Protein AF-A0A6P2AVA9-F1 (afdb_monomer)

Nearest PDB structures (foldseek):
  3wwv-assembly1_A-2  TM=9.020E-01  e=3.646E-04  Pyrococcus horikoshii OT3
  2k5h-assembly1_A  TM=6.206E-01  e=4.086E-05  Methanothermobacter thermautotrophicus str. Delta H
  2k14-assembly1_A  TM=8.469E-01  e=2.236E-03  unclassified
  2exd-assembly1_A  TM=8.140E-01  e=8.313E-03  Pyrococcus horikoshii OT3
  2rdh-assembly2_D 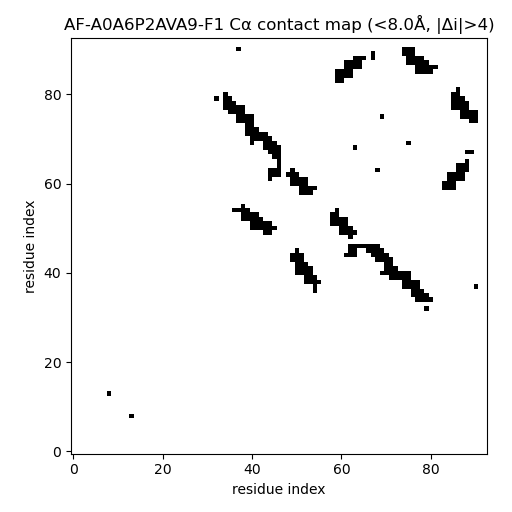 TM=3.884E-01  e=6.620E-01  Staphylococcus aureus

Radius of gyration: 17.44 Å; Cα contacts (8 Å, |Δi|>4): 158; chains: 1; bounding box: 27×37×52 Å

Secondary structure (DSSP, 8-state):
----------HHHHHHHTT-S--S--HHHHHHHTT-EEEEEEE-BBTTB-EEEEETTEEEEEEESSS--B-TT-EEEEEEEETTEEEEEEPP-

Solvent-accessible surface area (backbone atoms only — not comparable to full-atom values): 5636 Å² total; per-residue (Å²): 134,87,86,83,88,83,90,82,72,54,83,75,53,58,72,69,60,76,70,64,90,76,77,81,83,58,75,66,56,53,68,75,50,68,53,52,48,76,24,36,26,69,35,51,24,29,61,92,38,72,17,28,27,41,42,95,92,40,81,38,41,26,38,37,77,81,60,47,75,44,52,58,75,38,68,27,27,29,77,34,71,56,99,77,31,34,34,31,43,80,54,82,129

Foldseek 3Di:
DDDDDDDDQDPVNVVVPVPPPDPDDDVVVCVFCVQWDKWFWQFKEFQVDWGWTQDPNDIATEHEPVRDIDHGGAIWTFPQDDPRYTYTDHDDD

Sequence (93 aa):
MNFDNNSNLNPCQAMFNILKPFASQSHVYRHLYAWQGTAIVQRAIAPTQRGRVKFQGTYWFARCLDGQVFNPGMPVQVVGREELTLLVMAAVA

Mean predicted aligned error: 12.96 Å

pLDDT: mean 75.87, std 20.63, range [28.25, 97.06]

Structure (mmCIF, N/CA/C/O backbone):
data_AF-A0A6P2AVA9-F1
#
_entry.id   AF-A0A6P2AVA9-F1
#
loop_
_atom_site.group_PDB
_atom_site.id
_atom_site.type_symbol
_atom_site.label_atom_id
_atom_site.label_alt_id
_atom_site.label_comp_id
_atom_site.label_asym_id
_atom_site.label_entity_id
_atom_site.label_seq_id
_atom_site.pdbx_PDB_ins_code
_atom_site.Cartn_x
_atom_site.Cartn_y
_atom_site.Cartn_z
_atom_site.occupancy
_atom_site.B_iso_or_equiv
_atom_site.auth_seq_id
_atom_site.auth_comp_id
_atom_site.auth_asym_id
_atom_site.auth_atom_id
_atom_site.pdbx_PDB_model_num
ATOM 1 N N . MET A 1 1 ? 3.805 -24.649 41.868 1.00 34.28 1 MET A N 1
ATOM 2 C CA . MET A 1 1 ? 3.920 -25.999 41.288 1.00 34.28 1 MET A CA 1
ATOM 3 C C . MET A 1 1 ? 3.948 -25.894 39.772 1.00 34.28 1 MET A C 1
ATOM 5 O O . MET A 1 1 ? 3.185 -25.107 39.236 1.00 34.28 1 MET A O 1
ATOM 9 N N . ASN A 1 2 ? 4.844 -26.690 39.184 1.00 28.25 2 ASN A N 1
ATOM 10 C CA . ASN A 1 2 ? 5.029 -27.130 37.796 1.00 28.25 2 ASN A CA 1
ATOM 11 C C . ASN A 1 2 ? 5.104 -26.155 36.607 1.00 28.25 2 ASN A C 1
ATOM 13 O O . ASN A 1 2 ? 4.168 -25.441 36.268 1.00 28.25 2 ASN A O 1
ATOM 17 N N . PHE A 1 3 ? 6.265 -26.269 35.956 1.00 44.38 3 PHE A N 1
ATOM 18 C CA . PHE A 1 3 ? 6.626 -25.913 34.592 1.00 44.38 3 PHE A CA 1
ATOM 19 C C . PHE A 1 3 ? 6.195 -27.022 33.619 1.00 44.38 3 PHE A C 1
ATOM 21 O O . PHE A 1 3 ? 6.469 -28.184 33.901 1.00 44.38 3 PHE A O 1
ATOM 28 N N . ASP A 1 4 ? 5.708 -26.639 32.440 1.00 40.75 4 ASP A N 1
ATOM 29 C CA . ASP A 1 4 ? 5.829 -27.401 31.187 1.00 40.75 4 ASP A CA 1
ATOM 30 C C . ASP A 1 4 ? 6.346 -26.389 30.138 1.00 40.75 4 ASP A C 1
ATOM 32 O O . ASP A 1 4 ? 5.622 -25.489 29.725 1.00 40.75 4 ASP A O 1
ATOM 36 N N . ASN A 1 5 ? 7.658 -26.220 29.933 1.00 46.19 5 ASN A N 1
ATOM 37 C CA . ASN A 1 5 ? 8.534 -26.975 29.027 1.00 46.19 5 ASN A CA 1
ATOM 38 C C . ASN A 1 5 ? 7.883 -27.441 27.711 1.00 46.19 5 ASN A C 1
ATOM 40 O O . ASN A 1 5 ? 7.507 -28.599 27.573 1.00 46.19 5 ASN A O 1
ATOM 44 N N . ASN A 1 6 ? 7.909 -26.582 26.685 1.00 40.44 6 ASN A N 1
ATOM 45 C CA . ASN A 1 6 ? 8.433 -27.034 25.395 1.00 40.44 6 ASN A CA 1
ATOM 46 C C . ASN A 1 6 ? 9.148 -25.899 24.647 1.00 40.44 6 ASN A C 1
ATOM 48 O O . ASN A 1 6 ? 8.605 -24.838 24.343 1.00 40.44 6 ASN A O 1
ATOM 52 N N . SER A 1 7 ? 10.419 -26.169 24.417 1.00 50.75 7 SER A N 1
ATOM 53 C CA . SER A 1 7 ? 11.492 -25.344 23.910 1.00 50.75 7 SER A CA 1
ATOM 54 C C . SER A 1 7 ? 11.561 -25.474 22.393 1.00 50.75 7 SER A C 1
ATOM 56 O O . SER A 1 7 ? 12.021 -26.484 21.877 1.00 50.75 7 SER A O 1
ATOM 58 N N . ASN A 1 8 ? 11.147 -24.430 21.674 1.00 46.97 8 ASN A N 1
ATOM 59 C CA . ASN A 1 8 ? 11.638 -24.142 20.322 1.00 46.97 8 ASN A CA 1
ATOM 60 C C . ASN A 1 8 ? 11.394 -22.669 19.965 1.00 46.97 8 ASN A C 1
ATOM 62 O O . ASN A 1 8 ? 10.678 -22.320 19.029 1.00 46.97 8 ASN A O 1
ATOM 66 N N . LEU A 1 9 ? 11.972 -21.774 20.766 1.00 49.00 9 LEU A N 1
ATOM 67 C CA . LEU A 1 9 ? 12.057 -20.361 20.419 1.00 49.00 9 LEU A CA 1
ATOM 68 C C . LEU A 1 9 ? 13.431 -20.126 19.794 1.00 49.00 9 LEU A C 1
ATOM 70 O O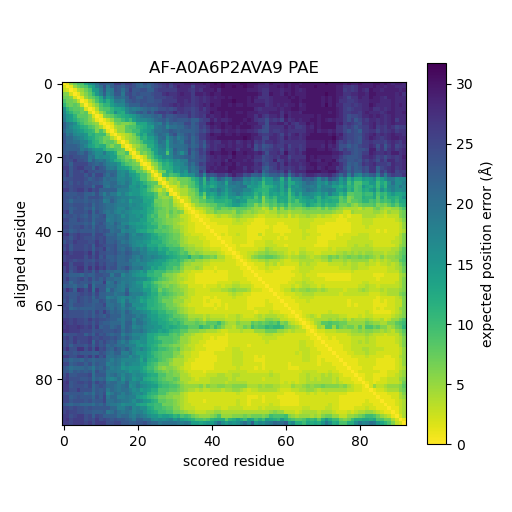 . LEU A 1 9 ? 14.452 -20.188 20.475 1.00 49.00 9 LEU A O 1
ATOM 74 N N . ASN A 1 10 ? 13.432 -19.877 18.484 1.00 55.78 10 ASN A N 1
ATOM 75 C CA . ASN A 1 10 ? 14.598 -19.448 17.712 1.00 55.78 10 ASN A CA 1
ATOM 76 C C . ASN A 1 10 ? 15.310 -18.293 18.448 1.00 55.78 10 ASN A C 1
ATOM 78 O O . ASN A 1 10 ? 14.624 -17.463 19.055 1.00 55.78 10 ASN A O 1
ATOM 82 N N . PRO A 1 11 ? 16.645 -18.157 18.372 1.00 48.91 11 PRO A N 1
ATOM 83 C CA . PRO A 1 11 ? 17.378 -17.121 19.110 1.00 48.91 11 PRO A CA 1
ATOM 84 C C . PRO A 1 11 ? 16.905 -15.687 18.795 1.00 48.91 11 PRO A C 1
ATOM 86 O O . PRO A 1 11 ? 17.042 -14.793 19.626 1.00 48.91 11 PRO A O 1
ATOM 89 N N . CYS A 1 12 ? 16.249 -15.468 17.651 1.00 41.25 12 CYS A N 1
ATOM 90 C CA . CYS A 1 12 ? 15.635 -14.186 17.292 1.00 41.25 12 CYS A CA 1
ATOM 91 C C . CYS A 1 12 ? 14.239 -13.953 17.915 1.00 41.25 12 CYS A C 1
ATOM 93 O O . CYS A 1 12 ? 13.806 -12.809 18.027 1.00 41.25 12 CYS A O 1
ATOM 95 N N . GL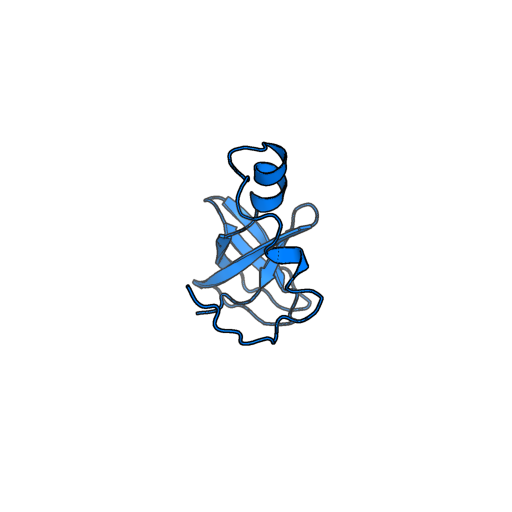N A 1 13 ? 13.539 -15.004 18.358 1.00 43.12 13 GLN A N 1
ATOM 96 C CA . GLN A 1 13 ? 12.216 -14.917 18.995 1.00 43.12 13 GLN A CA 1
ATOM 97 C C . GLN A 1 13 ? 12.320 -14.539 20.484 1.00 43.12 13 GLN A C 1
ATOM 99 O O . GLN A 1 13 ? 11.439 -13.865 21.021 1.00 43.12 13 GLN A O 1
ATOM 104 N N . ALA A 1 14 ? 13.416 -14.919 21.151 1.00 47.00 14 ALA A N 1
ATOM 105 C CA . ALA A 1 14 ? 13.666 -14.589 22.557 1.00 47.00 14 ALA A CA 1
ATOM 106 C C . ALA A 1 14 ? 13.892 -13.080 22.783 1.00 47.00 14 ALA A C 1
ATOM 108 O O . ALA A 1 14 ? 13.461 -12.531 23.798 1.00 47.00 14 ALA A O 1
ATOM 109 N N . MET A 1 15 ? 14.466 -12.381 21.799 1.00 47.97 15 MET A N 1
ATOM 110 C CA . MET A 1 15 ? 14.629 -10.921 21.830 1.00 47.97 15 MET A CA 1
ATOM 111 C C . MET A 1 15 ? 13.287 -10.169 21.754 1.00 47.97 15 MET A C 1
ATOM 113 O O . MET A 1 15 ? 13.182 -9.035 22.215 1.00 47.97 15 MET A O 1
ATOM 117 N N . PHE A 1 16 ? 12.237 -10.800 21.223 1.00 50.41 16 PHE A N 1
ATOM 118 C CA . PHE A 1 16 ? 10.948 -10.151 20.971 1.00 50.41 16 PHE A CA 1
ATOM 119 C C . PHE A 1 16 ? 9.964 -10.207 22.157 1.00 50.41 16 PHE A C 1
ATOM 121 O O . PHE A 1 16 ? 8.983 -9.463 22.171 1.00 50.41 16 PHE A O 1
ATOM 128 N N . ASN A 1 17 ? 10.200 -11.066 23.161 1.00 48.56 17 ASN A N 1
ATOM 129 C CA . ASN A 1 17 ? 9.254 -11.297 24.267 1.00 48.56 17 ASN A CA 1
ATOM 130 C C . ASN A 1 17 ? 9.749 -10.868 25.662 1.00 48.56 17 ASN A C 1
ATOM 132 O O . ASN A 1 17 ? 8.922 -10.748 26.562 1.00 48.56 17 ASN A O 1
ATOM 136 N N . ILE A 1 18 ? 11.038 -10.564 25.856 1.00 49.38 18 ILE A N 1
ATOM 137 C CA . ILE A 1 18 ? 11.554 -10.056 27.148 1.00 49.38 18 ILE A CA 1
ATOM 138 C C . ILE A 1 18 ? 11.151 -8.587 27.391 1.00 49.38 18 ILE A C 1
ATOM 140 O O . ILE A 1 18 ? 11.034 -8.152 28.532 1.00 49.38 18 ILE A O 1
ATOM 144 N N . LEU A 1 19 ? 10.832 -7.826 26.340 1.00 48.41 19 LEU A N 1
ATOM 145 C CA . LEU A 1 19 ? 10.441 -6.412 26.455 1.00 48.41 19 LEU A CA 1
ATOM 146 C C . LEU A 1 19 ? 8.930 -6.181 26.646 1.00 48.41 19 LEU A C 1
ATOM 148 O O . LEU A 1 19 ? 8.475 -5.041 26.575 1.00 48.41 19 LEU A O 1
ATOM 152 N N . LYS A 1 20 ? 8.124 -7.229 26.863 1.00 53.19 20 LYS A N 1
ATOM 153 C CA . LYS A 1 20 ? 6.658 -7.104 26.792 1.00 53.19 20 LYS A CA 1
ATOM 154 C C . LYS A 1 20 ? 5.881 -6.705 28.061 1.00 53.19 20 LYS A C 1
ATOM 156 O O . LYS A 1 20 ? 4.751 -6.274 27.852 1.00 53.19 20 LYS A O 1
ATOM 161 N N . PRO A 1 21 ? 6.363 -6.730 29.325 1.00 47.69 21 PRO A N 1
ATOM 162 C CA . PRO A 1 21 ? 5.468 -6.369 30.429 1.00 47.69 21 PRO A CA 1
ATOM 163 C C . PRO A 1 21 ? 5.542 -4.901 30.891 1.00 47.69 21 PRO A C 1
ATOM 165 O O . PRO A 1 21 ? 4.866 -4.559 31.855 1.00 47.69 21 PRO A O 1
ATOM 168 N N . PHE A 1 22 ? 6.289 -4.003 30.231 1.00 50.03 22 PHE A N 1
ATOM 169 C CA . PHE A 1 22 ? 6.347 -2.589 30.655 1.00 50.03 22 PHE A CA 1
ATOM 170 C C . PHE A 1 22 ? 6.337 -1.587 29.491 1.00 50.03 22 PHE A C 1
ATOM 172 O O . PHE A 1 22 ? 7.198 -0.722 29.382 1.00 50.03 22 PHE A O 1
ATOM 179 N N . ALA A 1 23 ? 5.362 -1.688 28.590 1.00 50.41 23 ALA A N 1
ATOM 180 C CA . ALA A 1 23 ? 5.153 -0.682 27.545 1.00 50.41 23 ALA A CA 1
ATOM 181 C C . ALA A 1 23 ? 3.817 0.052 27.732 1.00 50.41 23 ALA A C 1
ATOM 183 O O . ALA A 1 23 ? 3.001 0.144 26.819 1.00 50.41 23 ALA A O 1
ATOM 184 N N . SER A 1 24 ? 3.604 0.610 28.927 1.00 61.94 24 SER A N 1
ATOM 185 C CA . SER A 1 24 ? 2.727 1.771 29.073 1.00 61.94 24 SER A CA 1
ATOM 186 C C . SER A 1 24 ? 3.547 3.019 28.721 1.00 61.94 24 SER A C 1
ATOM 188 O O . SER A 1 24 ? 4.432 3.416 29.468 1.00 61.94 24 SER A O 1
ATOM 190 N N . GLN A 1 25 ? 3.258 3.607 27.555 1.00 61.16 25 GLN A N 1
ATOM 191 C CA . GLN A 1 25 ? 3.577 4.990 27.158 1.00 61.16 25 GLN A CA 1
ATOM 192 C C . GLN A 1 25 ? 5.050 5.385 26.929 1.00 61.16 25 GLN A C 1
ATOM 194 O O . GLN A 1 25 ? 5.689 6.026 27.754 1.00 61.16 25 GLN A O 1
ATOM 199 N N . SER A 1 26 ? 5.540 5.212 25.699 1.00 58.47 26 SER A N 1
ATOM 200 C CA . SER A 1 26 ? 6.629 6.051 25.169 1.00 58.47 26 SER A CA 1
ATOM 201 C C . SER A 1 26 ? 6.214 6.686 23.835 1.00 58.47 26 SER A C 1
ATOM 203 O O . SER A 1 26 ? 5.798 6.002 22.900 1.00 58.47 26 SER A O 1
ATOM 205 N N . HIS A 1 27 ? 6.296 8.020 23.728 1.00 56.22 27 HIS A N 1
ATOM 206 C CA . HIS A 1 27 ? 5.971 8.766 22.496 1.00 56.22 27 HIS A CA 1
ATOM 207 C C . HIS A 1 27 ? 6.805 8.320 21.288 1.00 56.22 27 HIS A C 1
ATOM 209 O O . HIS A 1 27 ? 6.336 8.375 20.154 1.00 56.22 27 HIS A O 1
ATOM 215 N N . VAL A 1 28 ? 8.005 7.798 21.536 1.00 57.56 28 VAL A N 1
ATOM 216 C CA . VAL A 1 28 ? 8.901 7.272 20.505 1.00 57.56 28 VAL A CA 1
ATOM 217 C C . VAL A 1 28 ? 8.286 6.057 19.796 1.00 57.56 28 VAL A C 1
ATOM 219 O O . VAL A 1 28 ? 8.314 5.989 18.571 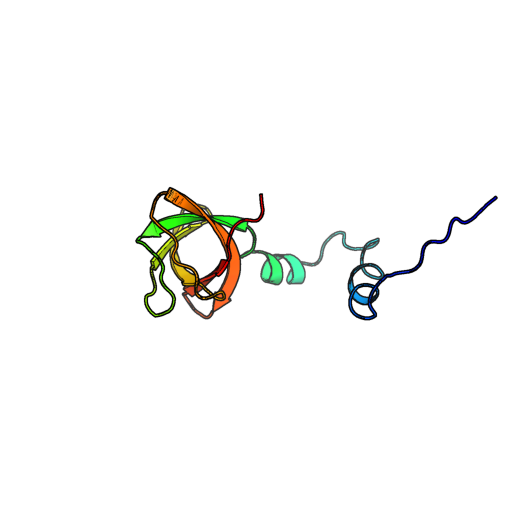1.00 57.56 28 VAL A O 1
ATOM 222 N N . TYR A 1 29 ? 7.618 5.154 20.526 1.00 55.31 29 TYR A N 1
ATOM 223 C CA . TYR A 1 29 ? 6.930 4.007 19.922 1.00 55.31 29 TYR A CA 1
ATOM 224 C C . TYR A 1 29 ? 5.728 4.427 19.066 1.00 55.31 29 TYR A C 1
ATOM 226 O O . TYR A 1 29 ? 5.486 3.826 18.022 1.00 55.31 29 TYR A O 1
ATOM 234 N N . ARG A 1 30 ? 5.016 5.507 19.424 1.00 55.50 30 ARG A N 1
ATOM 235 C CA . ARG A 1 30 ? 3.954 6.052 18.560 1.00 55.50 30 ARG A CA 1
ATOM 236 C C . ARG A 1 30 ? 4.495 6.473 17.196 1.00 55.50 30 ARG A C 1
ATOM 238 O O . ARG A 1 30 ? 3.846 6.203 16.199 1.00 55.50 30 ARG A O 1
ATOM 245 N N . HIS A 1 31 ? 5.683 7.068 17.135 1.00 61.78 31 HIS A N 1
ATOM 246 C CA . HIS A 1 31 ? 6.291 7.464 15.863 1.00 61.78 31 HIS A CA 1
ATOM 247 C C . HIS A 1 31 ? 6.812 6.277 15.040 1.00 61.78 31 HIS A C 1
ATOM 249 O O . HIS A 1 31 ? 6.691 6.299 13.816 1.00 61.78 31 HIS A O 1
ATOM 255 N N . LEU A 1 32 ? 7.343 5.237 15.692 1.00 59.56 32 LEU A N 1
ATOM 256 C CA . LEU A 1 32 ? 7.878 4.050 15.009 1.00 59.56 32 LEU A CA 1
ATOM 257 C C . LEU A 1 32 ? 6.776 3.152 14.427 1.00 59.56 32 LEU A C 1
ATOM 259 O O . LEU A 1 32 ? 6.958 2.565 13.364 1.00 59.56 32 LEU A O 1
ATOM 263 N N . TYR A 1 33 ? 5.620 3.083 15.091 1.00 64.19 33 TYR A N 1
ATOM 264 C CA . TYR A 1 33 ? 4.502 2.219 14.700 1.00 64.19 33 TYR A CA 1
ATOM 265 C C . TYR A 1 33 ? 3.315 2.983 14.088 1.00 64.19 33 TYR A C 1
ATOM 267 O O . TYR A 1 33 ? 2.357 2.350 13.654 1.00 64.19 33 TYR A O 1
ATOM 275 N N . ALA A 1 34 ? 3.372 4.320 13.981 1.00 75.88 34 ALA A N 1
ATOM 276 C CA . ALA A 1 34 ? 2.302 5.146 13.389 1.00 75.88 34 ALA A CA 1
ATOM 277 C C . ALA A 1 34 ? 1.902 4.714 11.971 1.00 75.88 34 ALA A C 1
ATOM 279 O O . ALA A 1 34 ? 0.783 4.977 11.532 1.00 75.88 34 ALA A O 1
ATOM 280 N N . TRP A 1 35 ? 2.826 4.074 11.256 1.00 81.94 35 TRP A N 1
ATOM 281 C CA . TRP A 1 35 ? 2.655 3.671 9.867 1.00 81.94 35 TRP A CA 1
ATOM 282 C C . TRP A 1 35 ? 2.229 2.215 9.709 1.00 81.94 35 TRP A C 1
ATOM 284 O O . TRP A 1 35 ? 2.081 1.770 8.581 1.00 81.94 35 TRP A O 1
ATOM 294 N N . GLN A 1 36 ? 2.013 1.472 10.797 1.00 86.62 36 GLN A N 1
ATOM 295 C CA . GLN A 1 36 ? 1.526 0.098 10.706 1.00 86.62 36 GLN A CA 1
ATOM 296 C C . GLN A 1 36 ? 0.002 0.056 10.649 1.00 86.62 36 GLN A C 1
ATOM 298 O O . GLN A 1 36 ? -0.688 0.770 11.378 1.00 86.62 36 GLN A O 1
ATOM 303 N N . GLY A 1 37 ? -0.529 -0.802 9.782 1.00 90.19 37 GLY A N 1
ATOM 304 C CA . GLY A 1 37 ? -1.962 -1.058 9.691 1.00 90.19 37 GLY A CA 1
ATOM 305 C C . GLY A 1 37 ? -2.402 -1.490 8.299 1.00 90.19 37 GLY A C 1
ATOM 306 O O . GLY A 1 37 ? -1.612 -1.531 7.357 1.00 90.19 37 GLY A O 1
ATOM 307 N N . THR A 1 38 ? -3.689 -1.791 8.170 1.00 93.38 38 THR A N 1
ATOM 308 C CA . THR A 1 38 ? -4.288 -2.189 6.896 1.00 93.38 38 THR A CA 1
ATOM 309 C C . THR A 1 38 ? -4.545 -0.971 6.010 1.00 93.38 38 THR A C 1
ATOM 311 O O . THR A 1 38 ? -5.074 0.052 6.451 1.00 93.38 38 THR A O 1
ATOM 314 N N . ALA A 1 39 ? -4.201 -1.095 4.734 1.00 94.38 39 ALA A N 1
ATOM 315 C CA . ALA A 1 39 ? -4.525 -0.144 3.684 1.00 94.38 39 ALA A CA 1
ATOM 316 C C . ALA A 1 39 ? -5.277 -0.847 2.551 1.00 94.38 39 ALA A C 1
ATOM 318 O O . ALA A 1 39 ? -5.132 -2.050 2.348 1.00 94.38 39 ALA A O 1
ATOM 319 N N . ILE A 1 40 ? -6.059 -0.087 1.788 1.00 96.19 40 ILE A N 1
ATOM 320 C CA . ILE A 1 40 ? -6.758 -0.606 0.608 1.00 96.19 40 ILE A CA 1
ATOM 321 C C . ILE A 1 40 ? -6.069 -0.095 -0.646 1.00 96.19 40 ILE A C 1
ATOM 323 O O . ILE A 1 40 ? -5.866 1.112 -0.801 1.00 96.19 40 ILE A O 1
ATOM 327 N N . VAL A 1 41 ? -5.735 -0.997 -1.563 1.00 96.19 41 VAL A N 1
ATOM 328 C CA . VAL A 1 41 ? -5.139 -0.640 -2.850 1.00 96.19 41 VAL A CA 1
ATOM 329 C C . VAL A 1 41 ? -6.159 0.109 -3.702 1.00 96.19 41 VAL A C 1
ATOM 331 O O . VAL A 1 41 ? -7.281 -0.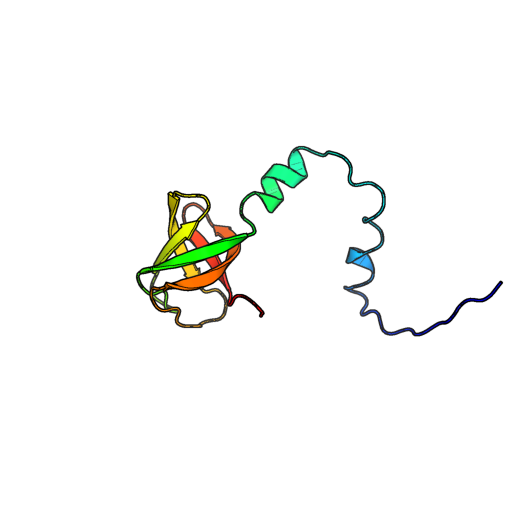335 -3.906 1.00 96.19 41 VAL A O 1
ATOM 334 N N . GLN A 1 42 ? -5.764 1.272 -4.204 1.00 97.06 42 GLN A N 1
ATOM 335 C CA . GLN A 1 42 ? -6.573 2.145 -5.061 1.00 97.06 42 GLN A CA 1
ATOM 336 C C . GLN A 1 42 ? -6.051 2.157 -6.499 1.00 97.06 42 GLN A C 1
ATOM 338 O O . GLN A 1 42 ? -6.810 2.309 -7.450 1.00 97.06 42 GLN A O 1
ATOM 343 N N . ARG A 1 43 ? -4.738 1.979 -6.671 1.00 95.62 43 ARG A N 1
ATOM 344 C CA . ARG A 1 43 ? -4.095 1.766 -7.968 1.00 95.62 43 ARG A CA 1
ATOM 345 C C . ARG A 1 43 ? -3.125 0.609 -7.834 1.00 95.62 43 ARG A C 1
ATOM 347 O O . ARG A 1 43 ? -2.393 0.573 -6.846 1.00 95.62 43 ARG A O 1
ATOM 354 N N . ALA A 1 44 ? -3.124 -0.269 -8.835 1.00 95.00 44 ALA A N 1
ATOM 355 C CA . ALA A 1 44 ? -2.318 -1.478 -8.841 1.00 95.00 44 ALA A CA 1
ATOM 356 C C . ALA A 1 44 ? -0.858 -1.202 -8.460 1.00 95.00 44 ALA A C 1
ATOM 358 O O . ALA A 1 44 ? -0.269 -0.207 -8.892 1.00 95.00 44 ALA A O 1
ATOM 359 N N . ILE A 1 45 ? -0.309 -2.082 -7.631 1.00 94.31 45 ILE A N 1
ATOM 360 C CA . ILE A 1 45 ? 1.088 -2.074 -7.199 1.00 94.31 45 ILE A CA 1
ATOM 361 C C . ILE A 1 45 ? 1.738 -3.299 -7.828 1.00 94.31 45 ILE A C 1
ATOM 363 O O . ILE A 1 45 ? 1.179 -4.389 -7.737 1.00 94.31 45 ILE A O 1
ATOM 367 N N . ALA A 1 46 ? 2.901 -3.129 -8.446 1.00 90.81 46 ALA A N 1
ATOM 368 C CA . ALA A 1 46 ? 3.685 -4.226 -9.003 1.00 90.81 46 ALA A CA 1
ATOM 369 C C . ALA A 1 46 ? 5.163 -4.070 -8.595 1.00 90.81 46 ALA A C 1
ATOM 371 O O . ALA A 1 46 ? 5.559 -2.986 -8.158 1.00 90.81 46 ALA A O 1
ATOM 372 N N . PRO A 1 47 ? 6.007 -5.104 -8.747 1.00 85.44 47 PRO A N 1
ATOM 373 C CA . PRO A 1 47 ? 7.387 -5.097 -8.237 1.00 85.44 47 PRO A CA 1
ATOM 374 C C . PRO A 1 47 ? 8.220 -3.910 -8.726 1.00 85.44 47 PRO A C 1
ATOM 376 O O . PRO A 1 47 ? 8.978 -3.302 -7.976 1.00 85.44 47 PRO A O 1
ATOM 379 N N . THR A 1 48 ? 8.031 -3.534 -9.987 1.00 86.00 48 THR A N 1
ATOM 380 C CA . THR A 1 48 ? 8.741 -2.430 -10.641 1.00 86.00 48 THR A CA 1
ATOM 381 C C . THR A 1 48 ? 7.911 -1.148 -10.719 1.00 86.00 48 THR A C 1
ATOM 383 O O . THR A 1 48 ? 8.412 -0.116 -11.164 1.00 86.00 48 THR A O 1
ATOM 386 N N . GLN A 1 49 ? 6.652 -1.172 -10.266 1.00 87.19 49 GLN A N 1
ATOM 387 C CA . GLN A 1 49 ? 5.706 -0.075 -10.445 1.00 87.19 49 GLN A CA 1
ATOM 388 C C . GLN A 1 49 ? 5.044 0.329 -9.126 1.00 87.19 49 GLN A C 1
ATOM 390 O O . GLN A 1 49 ? 4.296 -0.430 -8.507 1.00 87.19 49 GLN A O 1
ATOM 395 N N . ARG A 1 50 ? 5.263 1.589 -8.731 1.00 90.88 50 ARG A N 1
ATOM 396 C CA . ARG A 1 50 ? 4.585 2.181 -7.571 1.00 90.88 50 ARG A CA 1
ATOM 397 C C . ARG A 1 50 ? 3.088 2.301 -7.854 1.00 90.88 50 ARG A C 1
ATOM 399 O O . ARG A 1 50 ? 2.690 2.877 -8.869 1.00 90.88 50 ARG A O 1
ATOM 406 N N . GLY A 1 51 ? 2.275 1.812 -6.927 1.00 94.44 51 GLY A N 1
ATOM 407 C CA . GLY A 1 51 ? 0.826 1.984 -6.956 1.00 94.44 51 GLY A CA 1
ATOM 408 C C . GLY A 1 51 ? 0.355 3.051 -5.977 1.00 94.44 51 GLY A C 1
ATOM 409 O O . GLY A 1 51 ? 1.125 3.910 -5.533 1.00 94.44 51 GLY A O 1
ATOM 410 N N . ARG A 1 52 ? -0.936 3.002 -5.639 1.00 96.75 52 ARG A N 1
ATOM 411 C CA . ARG A 1 52 ? -1.534 3.866 -4.615 1.00 96.75 52 ARG A CA 1
ATOM 412 C C . ARG A 1 52 ? -2.389 3.062 -3.665 1.00 96.75 52 ARG A C 1
ATOM 414 O O . ARG A 1 52 ? -3.138 2.190 -4.097 1.00 96.75 52 ARG A O 1
ATOM 421 N N . VAL A 1 53 ? -2.349 3.446 -2.400 1.00 96.44 53 VAL A N 1
ATOM 422 C CA . VAL A 1 53 ? -3.208 2.903 -1.350 1.00 96.44 53 VAL A CA 1
ATOM 423 C C . VAL A 1 53 ? -3.950 4.026 -0.643 1.00 96.44 53 VAL A C 1
ATOM 425 O O . VAL A 1 53 ? -3.481 5.165 -0.605 1.00 96.44 53 VAL A O 1
ATOM 428 N N . LYS A 1 54 ? -5.105 3.701 -0.070 1.00 96.50 54 LYS A N 1
ATOM 429 C CA . LYS A 1 54 ? -5.778 4.525 0.930 1.00 96.50 54 LYS A CA 1
ATOM 430 C C . LYS A 1 54 ? -5.408 3.982 2.306 1.00 96.50 54 LYS A C 1
ATOM 432 O O . LYS A 1 54 ? -5.769 2.853 2.633 1.00 96.50 54 LYS A O 1
ATOM 437 N N . PHE A 1 55 ? -4.688 4.780 3.086 1.00 94.25 55 PHE A N 1
ATOM 438 C CA . PHE A 1 55 ? -4.214 4.441 4.427 1.00 94.25 55 PHE A CA 1
ATOM 439 C C . PHE A 1 55 ? -4.535 5.595 5.377 1.00 94.25 55 PHE A C 1
ATOM 441 O O . PHE A 1 55 ? -4.262 6.751 5.052 1.00 94.25 55 PHE A O 1
ATOM 448 N N . GLN A 1 56 ? -5.166 5.291 6.516 1.00 90.31 56 GLN A N 1
ATOM 449 C CA . GLN A 1 56 ? -5.606 6.288 7.510 1.00 90.31 56 GLN A CA 1
ATOM 450 C C . GLN A 1 56 ? -6.393 7.469 6.899 1.00 90.31 56 GLN A C 1
ATOM 452 O O . GLN A 1 56 ? -6.230 8.621 7.284 1.00 90.31 56 GLN A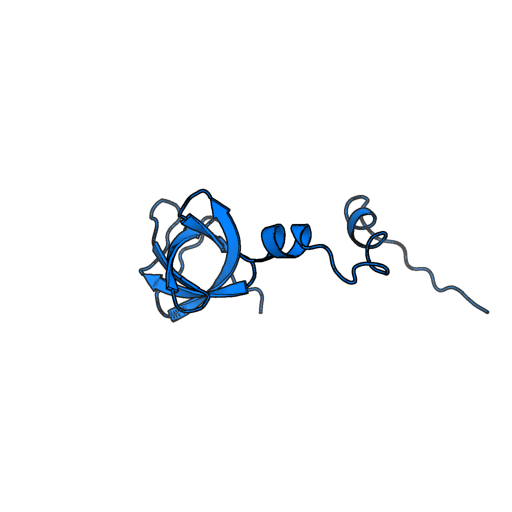 O 1
ATOM 457 N N . GLY A 1 57 ? -7.235 7.194 5.897 1.00 90.81 57 GLY A N 1
ATOM 458 C CA . GLY A 1 57 ? -8.065 8.209 5.235 1.00 90.81 57 GLY A CA 1
ATOM 459 C C . GLY A 1 57 ? -7.381 9.006 4.116 1.00 90.81 57 GLY A C 1
ATOM 460 O O . GLY A 1 57 ? -8.089 9.642 3.338 1.00 90.81 57 GLY A O 1
ATOM 461 N N . THR A 1 58 ? -6.059 8.898 3.952 1.00 93.38 58 THR A N 1
ATOM 462 C CA . THR A 1 58 ? -5.276 9.646 2.951 1.00 93.38 58 THR A CA 1
ATOM 463 C C . THR A 1 58 ? -4.728 8.724 1.859 1.00 93.38 58 THR A C 1
ATOM 465 O O . THR A 1 58 ? -4.534 7.524 2.070 1.00 93.38 58 THR A O 1
ATOM 468 N N . TYR A 1 59 ? -4.490 9.273 0.666 1.00 95.31 59 TYR A N 1
ATOM 469 C CA . TYR A 1 59 ? -3.872 8.546 -0.443 1.00 95.31 59 TYR A CA 1
ATOM 470 C C . TYR A 1 59 ? -2.352 8.626 -0.376 1.00 95.31 59 TYR A C 1
ATOM 472 O O . TYR A 1 59 ? -1.786 9.713 -0.287 1.00 95.31 59 TYR A O 1
ATOM 480 N N . TRP A 1 60 ? -1.703 7.474 -0.503 1.00 95.75 60 TRP A N 1
ATOM 481 C CA . TRP A 1 60 ? -0.252 7.352 -0.451 1.00 95.75 60 TRP A CA 1
ATOM 482 C C . TRP A 1 60 ? 0.278 6.576 -1.648 1.00 95.75 60 TRP A C 1
ATOM 484 O O . TRP A 1 60 ? -0.393 5.676 -2.164 1.00 95.75 60 TRP A O 1
ATOM 494 N N . PHE A 1 61 ? 1.499 6.902 -2.076 1.00 96.31 61 PHE A N 1
ATOM 495 C CA . PHE A 1 61 ? 2.261 6.002 -2.935 1.00 96.31 61 PHE A CA 1
ATOM 496 C C . PHE A 1 61 ? 2.595 4.733 -2.162 1.00 96.31 61 PHE A C 1
ATOM 498 O O . PHE A 1 61 ? 2.860 4.797 -0.964 1.00 96.31 61 PHE A O 1
ATOM 505 N N . ALA A 1 62 ? 2.601 3.594 -2.849 1.00 94.88 62 ALA A N 1
ATOM 506 C CA . ALA A 1 62 ? 2.961 2.323 -2.241 1.00 94.88 62 ALA A CA 1
ATOM 507 C C . ALA A 1 62 ? 3.869 1.493 -3.146 1.00 94.88 62 ALA A C 1
ATOM 509 O O . ALA A 1 62 ? 3.715 1.498 -4.373 1.00 94.88 62 ALA A O 1
ATOM 510 N N . ARG A 1 63 ? 4.794 0.766 -2.520 1.00 93.56 63 ARG A N 1
ATOM 511 C CA . ARG A 1 63 ? 5.677 -0.211 -3.159 1.00 93.56 63 ARG A CA 1
ATOM 512 C C . ARG A 1 63 ? 5.577 -1.536 -2.403 1.00 93.56 63 ARG A C 1
ATOM 514 O O . ARG A 1 63 ? 5.545 -1.544 -1.174 1.00 93.56 63 ARG A O 1
ATOM 521 N N . CYS A 1 64 ? 5.519 -2.636 -3.148 1.00 91.38 64 CYS A N 1
ATOM 522 C CA . CYS A 1 64 ? 5.576 -3.981 -2.586 1.00 91.38 64 CYS A CA 1
ATOM 523 C C . CYS A 1 64 ? 7.034 -4.372 -2.315 1.00 91.38 64 CYS A C 1
ATOM 525 O O . CYS A 1 64 ? 7.880 -4.167 -3.185 1.00 91.38 64 CYS A O 1
ATOM 527 N N . LEU A 1 65 ? 7.315 -4.930 -1.136 1.00 82.94 65 LEU A N 1
ATOM 528 C CA . LEU A 1 65 ? 8.631 -5.503 -0.824 1.00 82.94 65 LEU A CA 1
ATOM 529 C C . LEU A 1 65 ? 8.795 -6.922 -1.389 1.00 82.94 65 LEU A C 1
ATOM 531 O O . LEU A 1 65 ? 9.864 -7.262 -1.884 1.00 82.94 65 LEU A O 1
ATOM 535 N N . ASP A 1 66 ? 7.722 -7.710 -1.393 1.00 77.25 66 ASP A N 1
ATOM 536 C CA . ASP A 1 66 ? 7.764 -9.151 -1.681 1.00 77.25 66 ASP A CA 1
ATOM 537 C C . ASP A 1 66 ? 7.602 -9.500 -3.170 1.00 77.25 66 ASP A C 1
ATOM 539 O O . ASP A 1 66 ? 7.327 -10.642 -3.527 1.00 77.25 66 ASP A O 1
ATOM 543 N N . GLY A 1 67 ? 7.720 -8.517 -4.069 1.00 79.25 67 GLY A N 1
ATOM 544 C CA . GLY A 1 67 ? 7.586 -8.756 -5.509 1.00 79.25 67 GLY A CA 1
ATOM 545 C C . GLY A 1 67 ? 6.190 -9.236 -5.943 1.00 79.25 67 GLY A C 1
ATOM 546 O O . GLY A 1 67 ? 6.032 -9.780 -7.036 1.00 79.25 67 GLY A O 1
ATOM 547 N N . GLN A 1 68 ? 5.166 -9.010 -5.122 1.00 85.56 68 GLN A N 1
ATOM 548 C CA . GLN A 1 68 ? 3.787 -9.363 -5.427 1.00 85.56 68 GLN A CA 1
ATOM 549 C C . GLN A 1 68 ? 3.064 -8.235 -6.178 1.00 85.56 68 GLN A C 1
ATOM 551 O O . GLN A 1 68 ? 3.358 -7.046 -6.023 1.00 85.56 68 GLN A O 1
ATOM 556 N N . VAL A 1 69 ? 2.087 -8.624 -6.999 1.00 90.62 69 VAL A N 1
ATOM 557 C CA . VAL A 1 69 ? 1.151 -7.695 -7.635 1.00 90.62 69 VAL A CA 1
ATOM 558 C C . VAL A 1 69 ? -0.100 -7.579 -6.772 1.00 90.62 69 VAL A C 1
ATOM 560 O O . VAL A 1 69 ? -0.726 -8.585 -6.441 1.00 90.62 69 VAL A O 1
ATOM 563 N N . PHE A 1 70 ? -0.487 -6.349 -6.442 1.00 92.88 70 PHE A N 1
ATOM 564 C CA . PHE A 1 70 ? -1.727 -6.063 -5.728 1.00 92.88 70 PHE A CA 1
ATOM 565 C C . PHE A 1 70 ? -2.676 -5.264 -6.607 1.00 92.88 70 PHE A C 1
ATOM 567 O O . PHE A 1 70 ? -2.325 -4.191 -7.103 1.00 92.88 70 PHE A O 1
ATOM 574 N N . ASN A 1 71 ? -3.895 -5.772 -6.767 1.00 94.81 71 ASN A N 1
ATOM 575 C CA . ASN A 1 71 ? -4.932 -5.139 -7.571 1.00 94.81 71 ASN A CA 1
ATOM 576 C C . ASN A 1 71 ? -5.763 -4.149 -6.740 1.00 94.81 71 ASN A C 1
ATOM 578 O O . ASN A 1 71 ? 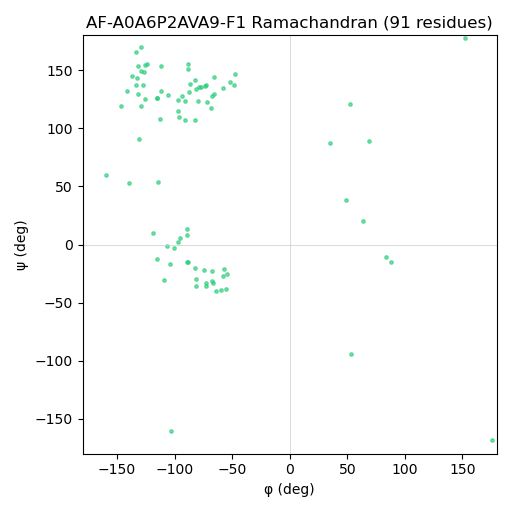-5.855 -4.294 -5.519 1.00 94.81 71 ASN A O 1
ATOM 582 N N . PRO A 1 72 ? -6.396 -3.149 -7.380 1.00 96.50 72 PRO A N 1
ATOM 583 C CA . PRO A 1 72 ? -7.334 -2.260 -6.703 1.00 96.50 72 PRO A CA 1
ATOM 584 C C . PRO A 1 72 ? -8.413 -3.033 -5.932 1.00 96.50 72 PRO A C 1
ATOM 586 O O . PRO A 1 72 ? -8.919 -4.047 -6.405 1.00 96.50 72 PRO A O 1
ATOM 589 N N . GLY A 1 73 ? -8.754 -2.550 -4.740 1.00 94.81 73 GLY A N 1
ATOM 590 C CA . GLY A 1 73 ? -9.699 -3.180 -3.817 1.00 94.81 73 GLY A CA 1
ATOM 591 C C . GLY A 1 73 ? -9.073 -4.198 -2.862 1.00 94.81 73 GLY A C 1
ATOM 592 O O . GLY A 1 73 ? -9.694 -4.522 -1.853 1.00 94.81 73 GLY A O 1
ATOM 593 N N . MET A 1 74 ? -7.845 -4.666 -3.114 1.00 93.25 74 MET A N 1
ATOM 594 C CA . MET A 1 74 ? -7.188 -5.617 -2.215 1.00 93.25 74 MET A CA 1
ATOM 595 C C . MET A 1 74 ? -6.733 -4.945 -0.911 1.00 93.25 74 MET A C 1
ATOM 597 O O . MET A 1 74 ? -6.170 -3.842 -0.955 1.00 93.25 74 MET A O 1
ATOM 601 N N . PRO A 1 75 ? -6.937 -5.598 0.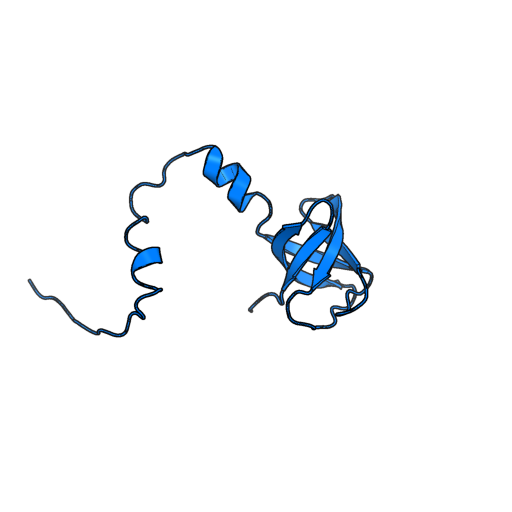245 1.00 93.69 75 PRO A N 1
ATOM 602 C CA . PRO A 1 75 ? -6.309 -5.187 1.487 1.00 93.69 75 PRO A CA 1
ATOM 603 C C . PRO A 1 75 ? -4.823 -5.561 1.476 1.00 93.69 75 PRO A C 1
ATOM 605 O O . PRO A 1 75 ? -4.439 -6.659 1.076 1.00 93.69 75 PRO A O 1
ATOM 608 N N . VAL A 1 76 ? -3.983 -4.640 1.935 1.00 93.44 76 VAL A N 1
ATOM 609 C CA . VAL A 1 76 ? -2.541 -4.837 2.122 1.00 93.44 76 VAL A CA 1
ATOM 610 C C . VAL A 1 76 ? -2.131 -4.338 3.498 1.00 93.44 76 VAL A C 1
ATOM 612 O O . VAL A 1 76 ? -2.774 -3.446 4.058 1.00 93.44 76 VAL A O 1
ATOM 615 N N . GLN A 1 77 ? -1.052 -4.888 4.043 1.00 93.50 77 GLN A 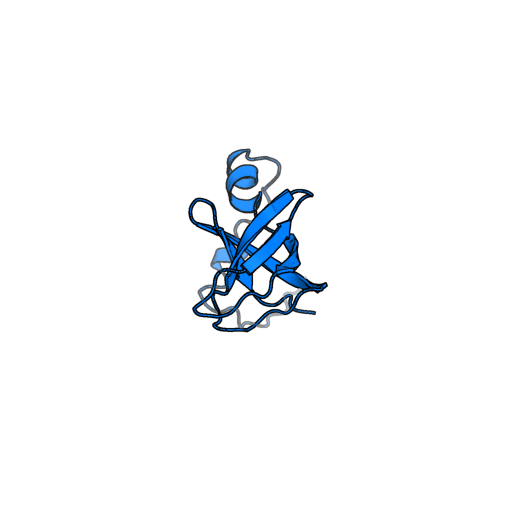N 1
ATOM 616 C CA . GLN A 1 77 ? -0.510 -4.451 5.322 1.00 93.50 77 GLN A CA 1
ATOM 617 C C . GLN A 1 77 ? 0.631 -3.463 5.090 1.00 93.50 77 GLN A C 1
ATOM 619 O O . GLN A 1 77 ? 1.599 -3.779 4.401 1.00 93.50 77 GLN A O 1
ATOM 624 N N . VAL A 1 78 ? 0.534 -2.273 5.681 1.00 92.56 78 VAL A N 1
ATOM 625 C CA . VAL A 1 78 ? 1.639 -1.314 5.722 1.00 92.56 78 VAL A CA 1
ATOM 626 C C . VAL A 1 78 ? 2.597 -1.734 6.830 1.00 92.56 78 VAL A C 1
ATOM 628 O O . VAL A 1 78 ? 2.199 -1.881 7.987 1.00 92.56 78 VAL A O 1
ATOM 631 N N . VAL A 1 79 ? 3.859 -1.941 6.463 1.00 90.12 79 VAL A N 1
ATOM 632 C CA . VAL A 1 79 ? 4.935 -2.347 7.386 1.00 90.12 79 VAL A CA 1
ATOM 633 C C . VAL A 1 79 ? 5.872 -1.203 7.736 1.00 90.12 79 VAL A C 1
ATOM 635 O O . VAL A 1 79 ? 6.604 -1.271 8.720 1.00 90.12 79 VAL A O 1
ATOM 638 N N . GLY A 1 80 ? 5.838 -0.133 6.949 1.00 89.19 80 GLY A N 1
ATOM 639 C CA . GLY A 1 80 ? 6.677 1.028 7.161 1.00 89.19 80 GLY A CA 1
ATOM 640 C C . GLY A 1 80 ? 6.519 2.058 6.058 1.00 89.19 80 GLY A C 1
ATOM 641 O O . GLY A 1 80 ? 5.614 2.000 5.221 1.00 89.19 80 GLY A O 1
ATOM 642 N N . ARG A 1 81 ? 7.434 3.020 6.066 1.00 89.81 81 ARG A N 1
ATOM 643 C CA . ARG A 1 81 ? 7.448 4.144 5.141 1.00 89.81 81 ARG A CA 1
ATOM 644 C C . ARG A 1 81 ? 8.883 4.449 4.742 1.00 89.81 81 ARG A C 1
ATOM 646 O O . ARG A 1 81 ? 9.746 4.595 5.599 1.00 89.81 81 ARG A O 1
ATOM 653 N N . GLU A 1 82 ? 9.093 4.607 3.446 1.00 88.44 82 GLU A N 1
ATOM 654 C CA . GLU A 1 82 ? 10.318 5.122 2.848 1.00 88.44 82 GLU A CA 1
ATOM 655 C C . GLU A 1 82 ? 9.992 6.484 2.227 1.00 88.44 82 GLU A C 1
ATOM 657 O O . GLU A 1 82 ? 9.258 6.571 1.242 1.00 88.44 82 GLU A O 1
ATOM 662 N N . GLU A 1 83 ? 10.480 7.562 2.842 1.00 87.75 83 GLU A N 1
ATOM 663 C CA . GLU A 1 83 ? 10.241 8.951 2.422 1.00 87.75 83 GLU A CA 1
ATOM 664 C C . GLU A 1 83 ? 8.759 9.316 2.248 1.00 87.75 83 GLU A C 1
ATOM 666 O O . GLU A 1 83 ? 8.122 9.712 3.212 1.00 87.75 83 GLU A O 1
ATOM 671 N N . LEU A 1 84 ? 8.186 9.219 1.046 1.00 88.94 84 LEU A N 1
ATOM 672 C CA . LEU A 1 84 ? 6.771 9.490 0.735 1.00 88.94 84 LEU A CA 1
ATOM 673 C C . LEU A 1 84 ? 6.036 8.252 0.189 1.00 88.94 84 LEU A C 1
ATOM 675 O O . LEU A 1 84 ? 4.907 8.354 -0.293 1.00 88.94 84 LEU A O 1
ATOM 679 N N . THR A 1 85 ? 6.676 7.086 0.259 1.00 92.56 85 THR A N 1
ATOM 680 C CA . THR A 1 85 ? 6.165 5.810 -0.238 1.00 92.56 85 THR A CA 1
ATOM 681 C C . THR A 1 85 ? 5.945 4.859 0.932 1.00 92.56 85 THR A C 1
ATOM 683 O O . THR A 1 85 ? 6.847 4.609 1.727 1.00 92.56 85 THR A O 1
ATOM 686 N N . LEU A 1 86 ? 4.740 4.313 1.049 1.00 93.56 86 LEU A N 1
ATOM 687 C CA . LEU A 1 86 ? 4.443 3.258 2.009 1.00 93.56 86 LEU A CA 1
ATOM 688 C C . LEU A 1 86 ? 4.981 1.922 1.502 1.00 93.56 86 LEU A C 1
ATOM 690 O O . LEU A 1 86 ? 4.820 1.570 0.330 1.00 93.56 86 LEU A O 1
ATOM 694 N N . LEU A 1 87 ? 5.609 1.179 2.403 1.00 92.69 87 LEU A N 1
ATOM 695 C CA . LEU A 1 87 ? 6.054 -0.181 2.146 1.00 92.69 87 LEU A CA 1
ATOM 696 C C . LEU A 1 87 ? 4.928 -1.122 2.555 1.00 92.69 87 LEU A C 1
ATOM 698 O O . LEU A 1 87 ? 4.450 -1.055 3.692 1.00 92.69 87 LEU A O 1
ATOM 702 N N . VAL A 1 88 ? 4.483 -1.958 1.618 1.00 92.94 88 VAL A N 1
ATOM 703 C CA . VAL A 1 88 ? 3.345 -2.855 1.828 1.00 92.94 88 VAL A CA 1
ATOM 704 C C . VAL A 1 88 ? 3.686 -4.307 1.521 1.00 92.94 88 VAL A C 1
ATOM 706 O O . VAL A 1 88 ? 4.474 -4.597 0.619 1.00 92.94 88 VAL A O 1
ATOM 709 N N . MET A 1 89 ? 3.034 -5.201 2.254 1.00 92.31 89 MET A N 1
ATOM 710 C CA . MET A 1 89 ? 3.061 -6.649 2.055 1.00 92.31 89 MET A CA 1
ATOM 711 C C . MET A 1 89 ? 1.636 -7.205 1.999 1.00 92.31 89 MET A C 1
ATOM 713 O O . MET A 1 89 ? 0.664 -6.497 2.296 1.00 92.31 89 MET A O 1
ATOM 717 N N . ALA A 1 90 ? 1.508 -8.476 1.621 1.00 87.81 90 ALA A N 1
ATOM 718 C CA . ALA A 1 90 ? 0.227 -9.165 1.665 1.00 87.81 90 ALA A CA 1
ATOM 719 C C . ALA A 1 90 ? -0.340 -9.140 3.093 1.00 87.81 90 ALA A C 1
ATOM 721 O O . ALA A 1 90 ? 0.376 -9.385 4.066 1.00 87.81 90 ALA A O 1
ATOM 722 N N . ALA A 1 91 ? -1.631 -8.830 3.225 1.00 80.00 91 ALA A N 1
ATOM 723 C CA . ALA A 1 91 ? -2.314 -9.021 4.494 1.00 80.00 91 ALA A CA 1
ATOM 724 C C . ALA A 1 91 ? -2.416 -10.533 4.747 1.00 80.00 91 ALA A C 1
ATOM 726 O O . ALA A 1 91 ? -3.015 -11.252 3.948 1.00 80.00 91 ALA A O 1
ATOM 727 N N . VAL A 1 92 ? -1.786 -11.014 5.818 1.00 67.06 92 VAL A N 1
ATOM 728 C CA . VAL A 1 92 ? -1.944 -12.403 6.260 1.00 67.06 92 VAL A CA 1
ATOM 729 C C . VAL A 1 92 ? -3.352 -12.525 6.843 1.00 67.06 92 VAL A C 1
ATOM 731 O O . VAL A 1 92 ? -3.714 -11.731 7.714 1.00 67.06 92 VAL A O 1
ATOM 734 N N . ALA A 1 93 ? -4.148 -13.440 6.287 1.00 50.16 93 ALA A N 1
ATOM 735 C CA . ALA A 1 93 ? -5.484 -13.772 6.779 1.00 50.16 93 ALA A CA 1
ATOM 736 C C . ALA A 1 93 ? -5.421 -14.501 8.127 1.00 50.16 93 ALA A C 1
ATOM 738 O O . ALA A 1 93 ? -4.446 -15.261 8.335 1.00 50.16 93 ALA A O 1
#